Protein AF-A0A972U9X5-F1 (afdb_monomer)

Nearest PDB structures (foldseek):
  5x3t-assembly1_C  TM=7.078E-01  e=3.848E-01  Mycobacterium tuberculosis H37Rv
  5x3t-assembly1_G  TM=7.508E-01  e=6.088E-01  Mycobacterium tuberculosis H37Rv
  8pv2-assembly1_CQ  TM=4.945E-01  e=5.176E+00  Thermochaetoides thermophila DSM 1495

pLDDT: mean 78.31, std 16.16, range [45.69, 95.25]

Solvent-accessible surface area (backbone atoms only — not comparable to full-atom values): 4350 Å² total; per-residue (Å²): 132,86,81,80,79,75,74,75,86,82,75,89,79,90,78,94,66,61,68,71,56,52,52,52,51,48,54,53,15,57,76,66,76,42,54,59,68,56,44,53,50,50,54,51,52,62,75,46,67,84,63,80,77,77,82,78,82,70,86,73,81,78,129

Foldseek 3Di:
DDDDPPDPPDDDDDDDDDPVVVVVLVVVCVVVVHDSVVSVVVVVCVVCVPPDDDPPPDPDDDD

Mean predicted aligned error: 10.92 Å

Radius of gyration: 16.9 Å; Cα contacts (8 Å, |Δi|>4): 12; chains: 1; bounding box: 23×36×47 Å

Sequence (63 aa):
MPQKKTTPARRKIHVDLPEDVHQRLRVKAALLDMSMQAFVSDVVSDAVADVVMPKLKGAKRRD

Secondary structure (DSSP, 8-state):
------------------HHHHHHHHHHHHHTT--HHHHHHHHHHHHTTT-------------

Structure (mmCIF, N/CA/C/O backbone):
data_AF-A0A972U9X5-F1
#
_entry.id   AF-A0A972U9X5-F1
#
loop_
_atom_site.group_PDB
_atom_site.id
_atom_site.type_symbol
_atom_site.label_atom_id
_atom_site.label_alt_id
_atom_site.label_comp_id
_atom_site.label_asym_id
_atom_site.label_entity_id
_atom_site.label_seq_id
_atom_site.pdbx_PDB_ins_code
_atom_site.Cartn_x
_atom_site.Cartn_y
_atom_site.Cartn_z
_atom_site.occupancy
_atom_site.B_iso_or_equiv
_atom_site.auth_seq_id
_atom_site.auth_comp_id
_atom_site.auth_asym_id
_atom_site.auth_atom_id
_atom_site.pdbx_PDB_model_num
ATOM 1 N N . MET A 1 1 ? 2.000 21.402 28.604 1.00 47.66 1 MET A N 1
ATOM 2 C CA . MET A 1 1 ? 2.613 20.055 28.548 1.00 47.66 1 MET A CA 1
ATOM 3 C C . MET A 1 1 ? 2.316 19.454 27.178 1.00 47.66 1 MET A C 1
ATOM 5 O O . MET A 1 1 ? 1.137 19.332 26.862 1.00 47.66 1 MET A O 1
ATOM 9 N N . PRO A 1 2 ? 3.308 19.162 26.321 1.00 46.62 2 PRO A N 1
ATOM 10 C CA . PRO A 1 2 ? 3.030 18.596 25.004 1.00 46.62 2 PRO A CA 1
ATOM 11 C C . PRO A 1 2 ? 2.647 17.115 25.133 1.00 46.62 2 PRO A C 1
ATOM 13 O O . PRO A 1 2 ? 3.375 16.314 25.719 1.00 46.62 2 PRO A O 1
ATOM 16 N N . GLN A 1 3 ? 1.471 16.766 24.611 1.00 54.34 3 GLN A N 1
ATOM 17 C CA . GLN A 1 3 ? 0.924 15.412 24.631 1.00 54.34 3 GLN A CA 1
ATOM 18 C C . GLN A 1 3 ? 1.788 14.497 23.753 1.00 54.34 3 GLN A C 1
ATOM 20 O O . GLN A 1 3 ? 1.885 14.678 22.538 1.00 54.34 3 GLN A O 1
ATOM 25 N N . LYS A 1 4 ? 2.442 13.517 24.379 1.00 45.69 4 LYS A N 1
ATOM 26 C CA . LYS A 1 4 ? 3.253 12.496 23.713 1.00 45.69 4 LYS A CA 1
ATOM 27 C C . LYS A 1 4 ? 2.294 11.584 22.939 1.00 45.69 4 LYS A C 1
ATOM 29 O O . LYS A 1 4 ? 1.676 10.707 23.531 1.00 45.69 4 LYS A O 1
ATOM 34 N N . LYS A 1 5 ? 2.111 11.832 21.637 1.00 48.06 5 LYS A N 1
ATOM 35 C CA . LYS A 1 5 ? 1.335 10.954 20.748 1.00 48.06 5 LYS A CA 1
ATOM 36 C C . LYS A 1 5 ? 2.035 9.595 20.713 1.00 48.06 5 LYS A C 1
ATOM 38 O O . LYS A 1 5 ? 3.041 9.434 20.029 1.00 48.06 5 LYS A O 1
ATOM 43 N N . THR A 1 6 ? 1.552 8.643 21.502 1.00 51.75 6 THR A N 1
ATOM 44 C CA . THR A 1 6 ? 1.974 7.245 21.453 1.00 51.75 6 THR A CA 1
ATOM 45 C C . THR A 1 6 ? 1.619 6.713 20.074 1.00 51.75 6 THR A C 1
ATOM 47 O O . THR A 1 6 ? 0.454 6.466 19.769 1.00 51.75 6 THR A O 1
ATOM 50 N N . THR A 1 7 ? 2.620 6.589 19.206 1.00 57.19 7 THR A N 1
ATOM 51 C CA . THR A 1 7 ? 2.483 5.881 17.93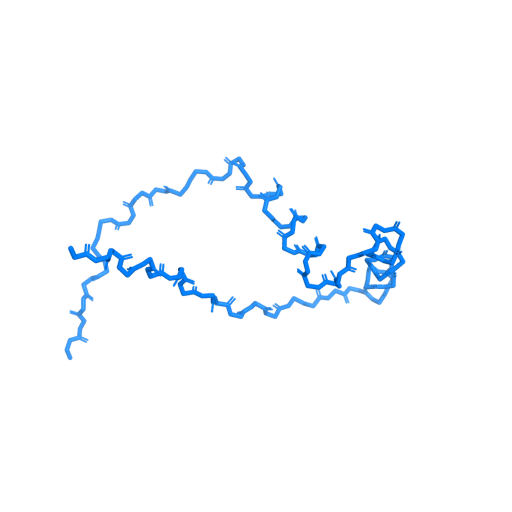8 1.00 57.19 7 THR A CA 1
ATOM 52 C C . THR A 1 7 ? 1.935 4.485 18.241 1.00 57.19 7 THR A C 1
ATOM 54 O O . THR A 1 7 ? 2.511 3.787 19.082 1.00 57.19 7 THR A O 1
ATOM 57 N N . PRO A 1 8 ? 0.808 4.077 17.632 1.00 61.44 8 PRO A N 1
ATOM 58 C CA . PRO A 1 8 ? 0.220 2.773 17.897 1.00 61.44 8 PRO A CA 1
ATOM 59 C C . PRO A 1 8 ? 1.258 1.683 17.624 1.00 61.44 8 PRO A C 1
ATOM 61 O O . PRO A 1 8 ? 2.030 1.774 16.666 1.00 61.44 8 PRO A O 1
ATOM 64 N N . ALA A 1 9 ? 1.306 0.678 18.500 1.00 66.62 9 ALA A N 1
ATOM 65 C CA . ALA A 1 9 ? 2.267 -0.413 18.412 1.00 66.62 9 ALA A CA 1
ATOM 66 C C . ALA A 1 9 ? 2.122 -1.124 17.058 1.00 66.62 9 ALA A C 1
ATOM 68 O O . ALA A 1 9 ? 1.171 -1.874 16.837 1.00 66.62 9 ALA A O 1
ATOM 69 N N . ARG A 1 10 ? 3.062 -0.871 16.140 1.00 70.50 10 ARG A N 1
ATOM 70 C CA . ARG A 1 10 ? 3.099 -1.523 14.829 1.00 70.50 10 ARG A CA 1
ATOM 71 C C . ARG A 1 10 ? 3.456 -2.991 15.038 1.00 70.50 10 ARG A C 1
ATOM 73 O O . ARG A 1 10 ? 4.555 -3.300 15.495 1.00 70.50 10 ARG A O 1
ATOM 80 N N . ARG A 1 11 ? 2.529 -3.895 14.728 1.00 77.94 11 ARG A N 1
ATOM 81 C CA . ARG A 1 11 ? 2.794 -5.338 14.726 1.00 77.94 11 ARG A CA 1
ATOM 82 C C . ARG A 1 11 ? 3.291 -5.748 13.346 1.00 77.94 11 ARG A C 1
ATOM 84 O O . ARG A 1 11 ? 2.716 -5.343 12.342 1.00 77.94 11 AR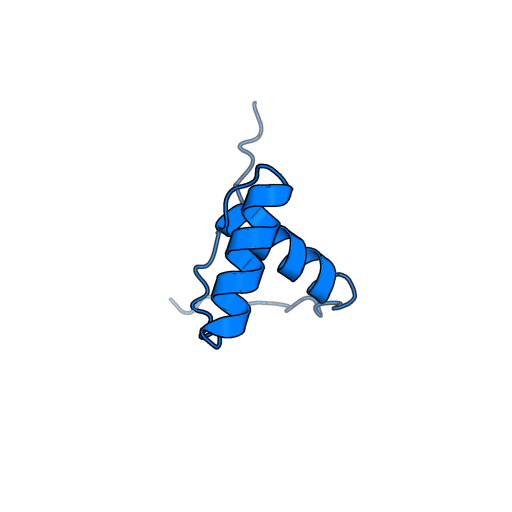G A O 1
ATOM 91 N N . LYS A 1 12 ? 4.367 -6.534 13.306 1.00 78.88 12 LYS A N 1
ATOM 92 C CA . LYS A 1 12 ? 4.843 -7.141 12.061 1.00 78.88 12 LYS A CA 1
ATOM 93 C C . LYS A 1 12 ? 3.874 -8.250 11.664 1.00 78.88 12 LYS A C 1
ATOM 95 O O . LYS A 1 12 ? 3.526 -9.077 12.503 1.00 78.88 12 LYS A O 1
ATOM 100 N N . ILE A 1 13 ? 3.467 -8.254 10.402 1.00 78.69 13 ILE A N 1
ATOM 101 C CA . ILE A 1 13 ? 2.677 -9.322 9.793 1.00 78.69 13 ILE A CA 1
ATOM 102 C C . ILE A 1 13 ? 3.561 -9.930 8.709 1.00 78.69 13 ILE A C 1
ATOM 104 O O . ILE A 1 13 ? 4.098 -9.203 7.875 1.00 78.69 13 ILE A O 1
ATOM 108 N N . HIS A 1 14 ? 3.757 -11.244 8.759 1.00 83.56 14 HIS A N 1
ATOM 109 C CA . HIS A 1 14 ? 4.312 -11.995 7.639 1.00 83.56 14 HIS A CA 1
ATOM 110 C C . HIS A 1 14 ? 3.142 -12.473 6.784 1.00 83.56 14 HIS A C 1
ATOM 112 O O . HIS A 1 14 ? 2.193 -13.045 7.316 1.00 83.56 14 HIS A O 1
ATOM 118 N N . VAL A 1 15 ? 3.200 -12.194 5.484 1.00 81.19 15 VAL A N 1
ATOM 119 C CA . VAL A 1 15 ? 2.186 -12.609 4.515 1.00 81.19 15 VAL A CA 1
ATOM 120 C C . VAL A 1 15 ? 2.898 -13.392 3.428 1.00 81.19 15 VAL A C 1
ATOM 122 O O . VAL A 1 15 ? 3.756 -12.840 2.739 1.00 81.19 15 VAL A O 1
ATOM 125 N N . ASP A 1 16 ? 2.542 -14.663 3.282 1.00 86.06 16 ASP A N 1
ATOM 126 C CA . ASP A 1 16 ? 2.962 -15.462 2.139 1.00 86.06 16 ASP A CA 1
ATOM 127 C C . ASP A 1 16 ? 2.078 -15.112 0.946 1.00 86.06 16 ASP A C 1
ATOM 129 O O . ASP A 1 16 ? 0.855 -15.265 0.978 1.00 86.06 16 ASP A O 1
ATOM 133 N N . LEU A 1 17 ? 2.708 -14.593 -0.104 1.00 84.00 17 LEU A N 1
ATOM 134 C CA . LEU A 1 17 ? 2.048 -14.218 -1.345 1.00 84.00 17 LEU A CA 1
ATOM 135 C C . LEU A 1 17 ? 2.597 -15.081 -2.482 1.00 84.00 17 LEU A C 1
ATOM 137 O O . LEU A 1 17 ? 3.813 -15.272 -2.556 1.00 84.00 17 LEU A O 1
ATOM 141 N N . PRO A 1 18 ? 1.741 -15.554 -3.404 1.00 91.69 18 PRO A N 1
ATOM 142 C CA . PRO A 1 18 ? 2.206 -16.150 -4.648 1.00 91.69 18 PRO A CA 1
ATOM 143 C C . PRO A 1 18 ? 3.129 -15.178 -5.393 1.00 91.69 18 PRO A C 1
ATOM 145 O O . PRO A 1 18 ? 2.894 -13.965 -5.382 1.00 91.69 18 PRO A O 1
ATOM 148 N N . GLU A 1 19 ? 4.146 -15.702 -6.078 1.00 90.00 19 GLU A N 1
ATOM 149 C CA . GLU A 1 19 ? 5.165 -14.883 -6.752 1.00 90.00 19 GLU A CA 1
ATOM 150 C C . GLU A 1 19 ? 4.550 -13.861 -7.724 1.00 90.00 19 GLU A C 1
ATOM 152 O O . GLU A 1 19 ? 4.911 -12.683 -7.712 1.00 90.00 19 GLU A O 1
ATOM 157 N N . ASP A 1 20 ? 3.541 -14.290 -8.485 1.00 92.06 20 ASP A N 1
ATOM 158 C CA . ASP A 1 20 ? 2.793 -13.460 -9.433 1.00 92.06 20 ASP A CA 1
ATOM 159 C C . ASP A 1 20 ? 2.148 -12.238 -8.753 1.00 92.06 20 ASP A C 1
ATOM 161 O O . ASP A 1 20 ? 2.199 -11.112 -9.249 1.00 92.06 20 ASP A O 1
ATOM 165 N N . VAL A 1 21 ? 1.576 -12.440 -7.562 1.00 89.44 21 VAL A N 1
ATOM 166 C CA . VAL A 1 21 ? 0.932 -11.376 -6.779 1.00 89.44 21 VAL A CA 1
ATOM 167 C C . VAL A 1 21 ? 1.981 -10.406 -6.242 1.00 89.44 21 VAL A C 1
ATOM 169 O O . VAL A 1 21 ? 1.787 -9.192 -6.310 1.00 89.44 21 VAL A O 1
ATOM 172 N N . HIS A 1 22 ? 3.117 -10.920 -5.766 1.00 88.69 22 HIS A N 1
ATOM 173 C CA . HIS A 1 22 ? 4.220 -10.096 -5.278 1.00 88.69 22 HIS A CA 1
ATOM 174 C C . HIS A 1 22 ? 4.822 -9.216 -6.388 1.00 88.69 22 HIS A C 1
ATOM 176 O O . HIS A 1 22 ? 5.081 -8.028 -6.171 1.00 88.69 22 HIS A O 1
ATOM 182 N N . GLN A 1 23 ? 4.988 -9.754 -7.600 1.00 91.31 23 GLN A N 1
ATOM 183 C CA . GLN A 1 23 ? 5.442 -8.971 -8.752 1.00 91.31 23 GLN A CA 1
ATOM 184 C C . GLN A 1 23 ? 4.446 -7.863 -9.113 1.00 91.31 23 GLN A C 1
ATOM 186 O O . GLN A 1 23 ? 4.844 -6.706 -9.265 1.00 91.31 23 GLN A O 1
ATOM 191 N N . ARG A 1 24 ? 3.145 -8.175 -9.175 1.00 92.56 24 ARG A N 1
ATOM 192 C CA . ARG A 1 24 ? 2.092 -7.183 -9.463 1.00 92.56 24 ARG A CA 1
ATOM 193 C C . ARG A 1 24 ? 2.036 -6.074 -8.413 1.00 92.56 24 ARG A C 1
ATOM 195 O O . ARG A 1 24 ? 1.919 -4.905 -8.777 1.00 92.56 24 ARG A O 1
ATOM 202 N N . LEU A 1 25 ? 2.169 -6.417 -7.130 1.00 90.94 25 LEU A N 1
ATOM 203 C CA . LEU A 1 25 ? 2.280 -5.449 -6.032 1.00 90.94 25 LEU A CA 1
ATOM 204 C C . LEU A 1 25 ? 3.469 -4.508 -6.242 1.00 90.94 25 LEU A C 1
ATOM 206 O O . LEU A 1 25 ? 3.326 -3.298 -6.086 1.00 90.94 25 LEU A O 1
ATOM 210 N N . ARG A 1 26 ? 4.622 -5.044 -6.657 1.00 89.81 26 ARG A N 1
ATOM 211 C CA . ARG A 1 26 ? 5.837 -4.252 -6.888 1.00 89.81 26 ARG A CA 1
ATOM 212 C C . ARG A 1 26 ? 5.667 -3.265 -8.030 1.00 89.81 26 ARG A C 1
ATOM 214 O O . ARG A 1 26 ? 6.028 -2.102 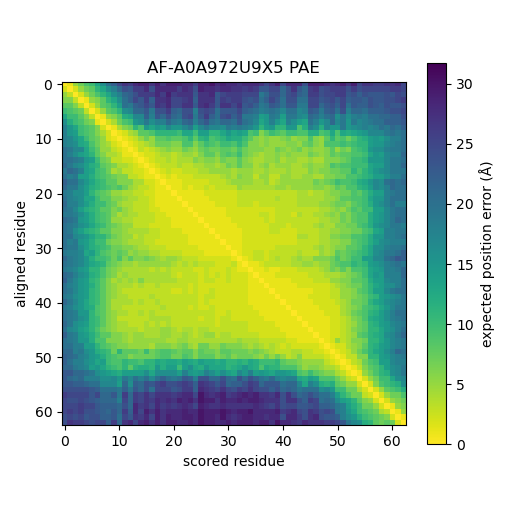-7.881 1.00 89.81 26 ARG A O 1
ATOM 221 N N . VAL A 1 27 ? 5.107 -3.727 -9.147 1.00 93.38 27 VAL A N 1
ATOM 22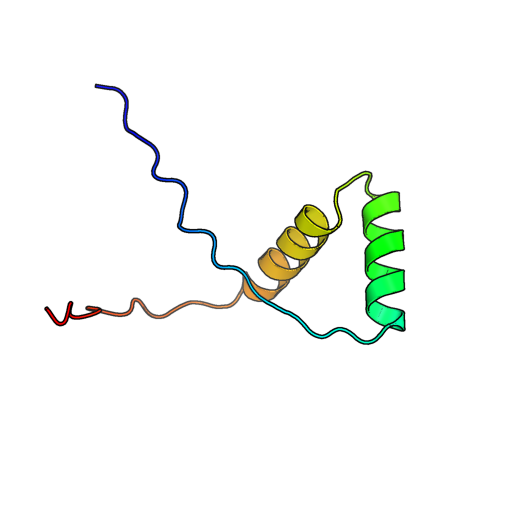2 C CA . VAL A 1 27 ? 4.812 -2.871 -10.301 1.00 93.38 27 VAL A CA 1
ATOM 223 C C . VAL A 1 27 ? 3.842 -1.767 -9.892 1.00 93.38 27 VAL A C 1
ATOM 225 O O . VAL A 1 27 ? 4.090 -0.600 -10.170 1.00 93.38 27 VAL A O 1
ATOM 228 N N . LYS A 1 28 ? 2.772 -2.109 -9.169 1.00 91.88 28 LYS A N 1
ATOM 229 C CA . LYS A 1 28 ? 1.756 -1.136 -8.759 1.00 91.88 28 LYS A CA 1
ATOM 230 C C . LYS A 1 28 ? 2.285 -0.112 -7.751 1.00 91.88 28 LYS A C 1
ATOM 232 O O . LYS A 1 28 ? 1.978 1.066 -7.890 1.00 91.88 28 LYS A O 1
ATOM 237 N N . ALA A 1 29 ? 3.127 -0.528 -6.806 1.00 93.25 29 ALA A N 1
ATOM 238 C CA . ALA A 1 29 ? 3.801 0.386 -5.885 1.00 93.25 29 ALA A CA 1
ATOM 239 C C . ALA A 1 29 ? 4.735 1.361 -6.627 1.00 93.25 29 ALA A C 1
ATOM 241 O O . ALA A 1 29 ? 4.725 2.554 -6.338 1.00 93.25 29 ALA A O 1
ATOM 242 N N . ALA A 1 30 ? 5.481 0.874 -7.628 1.00 93.19 30 ALA A N 1
ATOM 243 C CA . ALA A 1 30 ? 6.348 1.713 -8.456 1.00 93.19 30 ALA A CA 1
ATOM 244 C C . ALA A 1 30 ? 5.559 2.722 -9.308 1.00 93.19 30 ALA 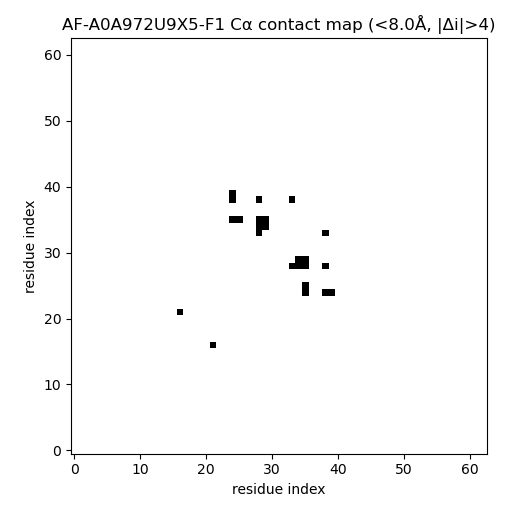A C 1
ATOM 246 O O . ALA A 1 30 ? 5.962 3.874 -9.415 1.00 93.19 30 ALA A O 1
ATOM 247 N N . LEU A 1 31 ? 4.417 2.317 -9.876 1.00 95.25 31 LEU A N 1
ATOM 248 C CA . LEU A 1 31 ? 3.534 3.215 -10.636 1.00 95.25 31 LEU A CA 1
ATOM 249 C C . LEU A 1 31 ? 2.958 4.351 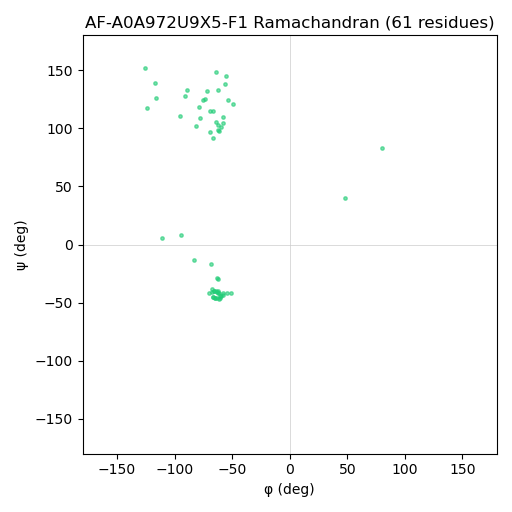-9.783 1.00 95.25 31 LEU A C 1
ATOM 251 O O . LEU A 1 31 ? 2.664 5.422 -10.304 1.00 95.25 31 LEU A O 1
ATOM 255 N N . LEU A 1 32 ? 2.777 4.104 -8.487 1.00 92.75 32 LEU A N 1
ATOM 256 C CA . LEU A 1 32 ? 2.232 5.057 -7.524 1.00 92.75 32 LEU A CA 1
ATOM 257 C C . L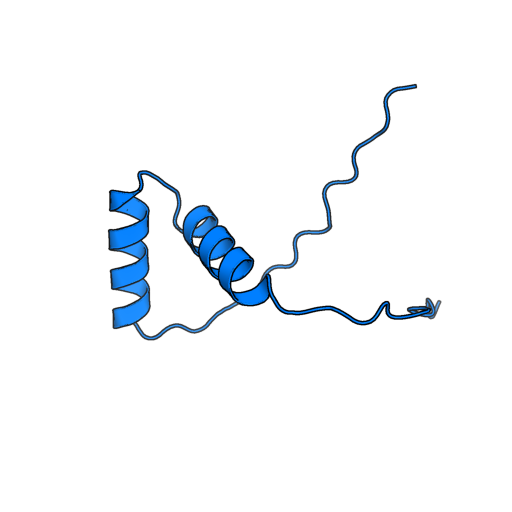EU A 1 32 ? 3.326 5.840 -6.769 1.00 92.75 32 LEU A C 1
ATOM 259 O O . LEU A 1 32 ? 3.008 6.540 -5.812 1.00 92.75 32 LEU A O 1
ATOM 263 N N . ASP A 1 33 ? 4.594 5.695 -7.176 1.00 93.25 33 ASP A N 1
ATOM 264 C CA . ASP A 1 33 ? 5.782 6.300 -6.553 1.00 93.25 33 ASP A CA 1
ATOM 265 C C . ASP A 1 33 ? 5.829 6.131 -5.022 1.00 93.25 33 ASP A C 1
ATOM 267 O O . ASP A 1 33 ? 6.168 7.030 -4.251 1.00 93.25 33 ASP A O 1
ATOM 271 N N . MET A 1 34 ? 5.437 4.944 -4.556 1.00 91.88 34 MET A N 1
ATOM 272 C CA . MET A 1 34 ? 5.344 4.615 -3.137 1.00 91.88 34 MET A CA 1
ATOM 273 C C . MET A 1 34 ? 6.141 3.363 -2.799 1.00 91.88 34 MET A C 1
ATOM 275 O O . MET A 1 34 ? 6.334 2.452 -3.605 1.00 91.88 34 MET A O 1
ATOM 279 N N . SER A 1 35 ? 6.602 3.289 -1.549 1.00 9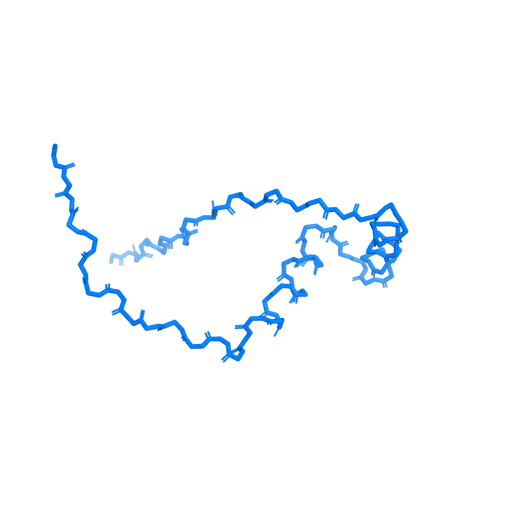0.69 35 SER A N 1
ATOM 280 C CA . SER A 1 35 ? 7.264 2.080 -1.063 1.00 90.69 35 SER A CA 1
ATOM 281 C C . SER A 1 35 ? 6.292 0.896 -1.053 1.00 90.69 35 SER A C 1
ATOM 283 O O . SER A 1 35 ? 5.108 1.055 -0.756 1.00 90.69 35 SER A O 1
ATOM 285 N N . MET A 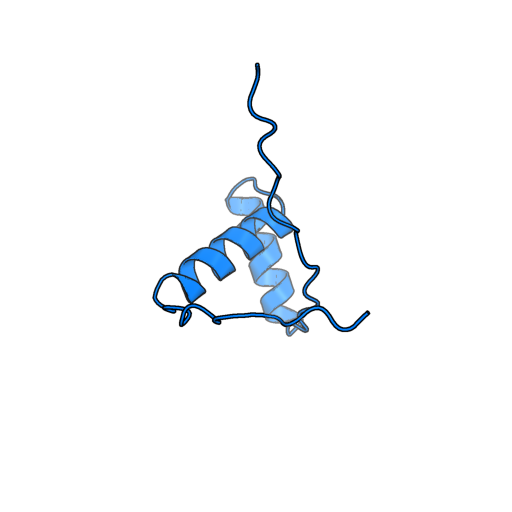1 36 ? 6.812 -0.313 -1.282 1.00 86.56 36 MET A N 1
ATOM 286 C CA . MET A 1 36 ? 6.027 -1.551 -1.191 1.00 86.56 36 MET A CA 1
ATOM 287 C C . MET A 1 36 ? 5.259 -1.650 0.137 1.00 86.56 36 MET A C 1
ATOM 289 O O . MET A 1 36 ? 4.095 -2.030 0.155 1.00 86.56 36 MET A O 1
ATOM 293 N N . GLN A 1 37 ? 5.895 -1.278 1.253 1.00 85.56 37 GLN A N 1
ATOM 294 C CA . GLN A 1 37 ? 5.259 -1.325 2.572 1.00 85.56 37 GLN A CA 1
ATOM 295 C C . GLN A 1 37 ? 4.099 -0.336 2.700 1.00 85.56 37 GLN A C 1
ATOM 297 O O . GLN A 1 37 ? 3.083 -0.685 3.293 1.00 85.56 37 GLN A O 1
ATOM 302 N N . ALA A 1 38 ? 4.242 0.874 2.154 1.00 87.94 38 ALA A N 1
ATOM 303 C CA . ALA A 1 38 ? 3.169 1.864 2.152 1.00 87.94 38 ALA A CA 1
ATOM 304 C C . ALA A 1 38 ? 1.987 1.371 1.312 1.00 87.94 38 ALA A C 1
ATOM 306 O O . ALA A 1 38 ? 0.863 1.353 1.798 1.00 87.94 38 ALA A O 1
ATOM 307 N N . PHE A 1 39 ? 2.260 0.849 0.113 1.00 90.75 39 PHE A N 1
ATOM 308 C CA . PHE A 1 39 ? 1.215 0.318 -0.755 1.00 90.75 39 PHE A CA 1
ATOM 309 C C . PHE A 1 39 ? 0.458 -0.854 -0.117 1.00 90.75 39 PHE A C 1
ATOM 311 O O . PHE A 1 39 ? -0.769 -0.869 -0.100 1.00 90.75 39 PHE A O 1
ATOM 318 N N . VAL A 1 40 ? 1.178 -1.824 0.459 1.00 88.75 40 VAL A N 1
ATOM 319 C CA . VAL A 1 40 ? 0.552 -2.954 1.163 1.00 88.75 40 VAL A CA 1
ATOM 320 C C . VAL A 1 40 ? -0.254 -2.465 2.367 1.00 88.75 40 VAL A C 1
ATOM 322 O O . VAL A 1 40 ? -1.346 -2.970 2.604 1.00 88.75 40 VAL A O 1
ATOM 325 N N . SER A 1 41 ? 0.247 -1.474 3.111 1.00 88.81 41 SER A N 1
ATOM 326 C CA . SER A 1 41 ? -0.484 -0.881 4.235 1.00 88.81 41 SER A CA 1
ATOM 327 C C . SER A 1 41 ? -1.803 -0.254 3.791 1.00 88.81 41 SER A C 1
ATOM 329 O O . SER A 1 41 ? -2.815 -0.474 4.450 1.00 88.81 41 SER A O 1
ATOM 331 N N . ASP A 1 42 ? -1.805 0.494 2.689 1.00 90.94 42 ASP A N 1
ATOM 332 C CA . ASP A 1 42 ? -3.010 1.141 2.167 1.00 90.94 42 ASP A CA 1
ATOM 333 C C . ASP A 1 42 ? -4.025 0.106 1.679 1.00 90.94 42 ASP A C 1
ATOM 335 O O . ASP A 1 42 ? -5.191 0.167 2.058 1.00 90.94 42 ASP A O 1
ATOM 339 N N . VAL A 1 43 ? -3.574 -0.904 0.925 1.00 90.38 43 VAL A N 1
ATOM 340 C CA . VAL A 1 43 ? -4.436 -2.001 0.451 1.00 90.38 43 VAL A CA 1
ATOM 341 C C . VAL A 1 43 ? -5.059 -2.760 1.620 1.00 90.38 43 VAL A C 1
ATOM 343 O O . VAL A 1 43 ? -6.250 -3.057 1.597 1.00 90.38 43 VAL A O 1
ATOM 346 N N . VAL A 1 44 ? -4.272 -3.073 2.653 1.00 89.31 44 VAL A N 1
ATOM 347 C CA . VAL A 1 44 ? -4.787 -3.760 3.843 1.00 89.31 44 VAL A CA 1
ATOM 348 C C . VAL A 1 44 ? -5.746 -2.858 4.611 1.00 89.31 44 VAL A C 1
ATOM 350 O O . VAL A 1 44 ? -6.769 -3.346 5.074 1.00 89.31 44 VAL A O 1
ATOM 353 N N . SER A 1 45 ? -5.446 -1.562 4.743 1.00 89.06 45 SER A N 1
ATOM 354 C CA . SER A 1 45 ? -6.314 -0.617 5.451 1.00 89.06 45 SER A CA 1
ATOM 355 C C . SER A 1 45 ? -7.667 -0.453 4.765 1.00 89.06 45 SER A C 1
ATOM 357 O O . SER A 1 45 ? -8.676 -0.365 5.458 1.00 89.06 45 SER A O 1
ATOM 359 N N . ASP A 1 46 ? -7.682 -0.410 3.434 1.00 92.25 46 ASP A N 1
ATOM 360 C CA . ASP A 1 46 ? -8.903 -0.344 2.631 1.00 92.25 46 ASP A CA 1
ATOM 361 C C . ASP A 1 46 ? -9.713 -1.644 2.759 1.00 92.25 46 ASP A C 1
ATOM 363 O O . ASP A 1 46 ? -10.903 -1.612 3.060 1.00 92.25 46 ASP A O 1
ATOM 367 N N . ALA A 1 47 ? -9.042 -2.797 2.671 1.00 89.88 47 ALA A N 1
ATOM 368 C CA . ALA A 1 47 ? -9.672 -4.115 2.743 1.00 89.88 47 ALA A CA 1
ATOM 369 C C . ALA A 1 47 ? -10.245 -4.491 4.124 1.00 89.88 47 ALA A C 1
ATOM 371 O O . ALA A 1 47 ? -11.002 -5.453 4.212 1.00 89.88 47 ALA A O 1
ATOM 372 N N . VAL A 1 48 ? -9.852 -3.802 5.201 1.00 90.06 48 VAL A N 1
ATOM 373 C CA . VAL A 1 48 ? -10.378 -4.033 6.563 1.00 90.06 48 VAL A CA 1
ATOM 374 C C . VAL A 1 48 ? -11.233 -2.875 7.074 1.00 90.06 48 VAL A C 1
ATOM 376 O O . VAL A 1 48 ? -11.619 -2.874 8.245 1.00 90.06 48 VAL A O 1
ATOM 379 N N . ALA A 1 49 ? -11.510 -1.873 6.236 1.00 89.31 49 ALA A N 1
ATOM 380 C CA . ALA A 1 49 ? -12.233 -0.669 6.637 1.00 89.31 49 ALA A CA 1
ATOM 381 C C . ALA A 1 49 ? -13.673 -0.962 7.097 1.00 89.31 49 ALA A C 1
ATOM 383 O O . ALA A 1 49 ? -14.219 -0.249 7.940 1.00 89.31 49 ALA A O 1
ATOM 384 N N . ASP A 1 50 ? -14.277 -2.024 6.573 1.00 89.62 50 ASP A N 1
ATOM 385 C CA . ASP A 1 50 ? -15.615 -2.514 6.904 1.00 89.62 50 ASP A CA 1
ATOM 386 C C . ASP A 1 50 ? -15.646 -3.408 8.159 1.00 89.62 50 ASP A C 1
ATOM 388 O O . ASP A 1 50 ? -16.712 -3.667 8.727 1.00 89.62 50 ASP A O 1
ATOM 392 N N . VAL A 1 51 ? -14.484 -3.858 8.640 1.00 86.62 51 VAL A N 1
ATOM 393 C CA . VAL A 1 51 ? -14.386 -4.781 9.772 1.00 86.62 51 VAL A CA 1
ATOM 394 C C . VAL A 1 51 ? -14.515 -4.024 11.095 1.00 86.62 51 VAL A C 1
ATOM 396 O O . VAL A 1 51 ? -13.567 -3.437 11.622 1.00 86.62 51 VAL A O 1
ATOM 399 N N . VAL A 1 52 ? -15.699 -4.095 11.703 1.00 82.12 52 VAL A N 1
ATOM 400 C CA . VAL A 1 52 ? -15.943 -3.552 13.046 1.00 82.12 52 VAL A CA 1
ATOM 401 C C . VAL A 1 52 ? -15.385 -4.505 14.102 1.00 82.12 52 VAL A C 1
ATOM 403 O O . VAL A 1 52 ? -15.944 -5.571 14.361 1.00 82.12 52 VAL A O 1
ATOM 406 N N . MET A 1 53 ? -14.299 -4.112 14.771 1.00 76.94 53 MET A N 1
ATOM 407 C CA . MET A 1 53 ? -13.800 -4.880 15.912 1.00 76.94 53 MET A CA 1
ATOM 408 C C . MET A 1 53 ? -14.698 -4.684 17.145 1.00 76.94 53 MET A C 1
ATOM 410 O O . MET A 1 53 ? -14.879 -3.545 17.595 1.00 76.94 53 MET A O 1
ATOM 414 N N . PRO A 1 54 ? -15.219 -5.762 17.764 1.00 75.75 54 PRO A N 1
ATOM 415 C CA . PRO A 1 54 ? -15.856 -5.648 19.066 1.00 75.75 54 PRO A CA 1
ATOM 416 C C . PRO A 1 54 ? -14.816 -5.165 20.083 1.00 75.75 54 PRO A C 1
ATOM 418 O O . PRO A 1 54 ? -13.697 -5.679 20.141 1.00 75.75 54 PRO A O 1
ATOM 421 N N . LYS A 1 55 ? -15.168 -4.161 20.899 1.00 69.19 55 LYS A N 1
ATOM 422 C CA . LYS A 1 55 ? -14.301 -3.679 21.983 1.00 69.19 55 LYS A CA 1
ATOM 423 C C . LYS A 1 55 ? -14.029 -4.839 22.942 1.00 69.19 55 LYS A C 1
ATOM 425 O O . LYS A 1 55 ? -14.873 -5.160 23.776 1.00 69.19 55 LYS A O 1
ATOM 430 N N . LEU A 1 56 ? -12.852 -5.455 22.836 1.00 61.72 56 LEU A N 1
ATOM 431 C CA . LEU A 1 56 ? -12.376 -6.450 23.791 1.00 61.72 56 LEU A CA 1
ATOM 432 C C . LEU A 1 56 ? -12.255 -5.775 25.164 1.00 61.72 56 LEU A C 1
ATOM 434 O O . LEU A 1 56 ? -11.284 -5.078 25.462 1.00 61.72 56 LEU A O 1
ATOM 438 N N . LYS A 1 57 ? -13.281 -5.951 26.001 1.00 51.19 57 LYS A N 1
ATOM 439 C CA . LYS A 1 57 ? -13.246 -5.597 27.419 1.00 51.19 57 LYS A CA 1
ATOM 440 C C . LYS A 1 57 ? -12.197 -6.489 28.088 1.00 51.19 57 LYS A C 1
ATOM 442 O O . LYS A 1 57 ? -12.439 -7.665 28.322 1.00 51.19 57 LYS A O 1
ATOM 447 N N . GLY A 1 58 ? -11.044 -5.906 28.407 1.00 53.09 58 GLY A N 1
ATOM 448 C CA . GLY A 1 58 ? -10.108 -6.446 29.390 1.00 53.09 58 GLY A CA 1
ATOM 449 C C . GLY A 1 58 ? -9.205 -7.572 28.890 1.00 53.09 58 GLY A C 1
ATOM 450 O O . GLY A 1 58 ? -9.410 -8.737 29.216 1.00 53.09 58 GLY A O 1
ATOM 451 N N . ALA A 1 59 ? -8.101 -7.213 28.234 1.00 51.88 59 ALA A N 1
ATOM 452 C CA . ALA A 1 59 ? -6.897 -8.031 28.328 1.00 51.88 59 ALA A CA 1
ATOM 453 C C . ALA A 1 59 ? -6.388 -7.937 29.778 1.00 51.88 59 ALA A C 1
ATOM 455 O O . ALA A 1 59 ? -5.684 -7.000 30.152 1.00 51.88 59 ALA A O 1
ATOM 456 N N . LYS A 1 60 ? -6.827 -8.875 30.622 1.00 48.78 60 LYS A N 1
ATOM 457 C CA . LYS A 1 60 ? -6.310 -9.068 31.977 1.00 48.78 60 LYS A CA 1
ATOM 458 C C . LYS A 1 60 ? -4.804 -9.328 31.864 1.00 48.78 60 LYS A C 1
ATOM 460 O O . LYS A 1 60 ? -4.403 -10.373 31.352 1.00 48.78 60 LYS A O 1
ATOM 465 N N . ARG A 1 61 ? -3.987 -8.363 32.308 1.00 54.62 61 ARG A N 1
ATOM 466 C CA . ARG A 1 61 ? -2.573 -8.588 32.643 1.00 54.62 61 ARG A CA 1
ATOM 467 C C . ARG A 1 61 ? -2.518 -9.811 33.565 1.00 54.62 61 ARG A C 1
ATOM 469 O O . ARG A 1 61 ? -3.182 -9.815 34.600 1.00 54.62 61 ARG A O 1
ATOM 476 N N . ARG A 1 62 ? -1.798 -10.852 33.152 1.00 54.41 62 ARG A N 1
ATOM 477 C CA . ARG A 1 62 ? -1.255 -11.845 34.078 1.00 54.41 62 ARG A CA 1
ATOM 478 C C . ARG A 1 62 ? 0.172 -11.394 34.367 1.00 54.41 62 ARG A C 1
ATOM 480 O O . ARG A 1 62 ? 0.966 -11.326 33.428 1.00 54.41 62 ARG A O 1
ATOM 487 N N . ASP A 1 63 ? 0.369 -10.951 35.607 1.00 55.62 63 ASP A N 1
ATOM 488 C CA . ASP A 1 63 ? 1.662 -10.851 36.292 1.00 55.62 63 ASP A CA 1
ATOM 489 C C . ASP A 1 63 ? 2.395 -12.200 36.270 1.00 55.62 63 ASP A C 1
ATOM 491 O O . ASP A 1 63 ? 1.694 -13.244 36.303 1.00 55.62 63 ASP A O 1
#